Protein AF-A0A2E1PQB7-F1 (afdb_monomer_lite)

Foldseek 3Di:
DCVVVVVVVVVVVVVVVVVPPPDPPFFWWWWAAPVGDTLATDQPDLCDLRYLNNCPHQQVPCPHLSHLLPCNHLVVLVDLQRLNPEVHQHTWIATPVRDTQAHRHLYPGRAHPLNVLLVVLCVVQVNHSVSSSVSSSCVNPPPPD

Radius of gyration: 21.01 Å; chains: 1; bounding box: 34×80×30 Å

pLDDT: mean 86.69, std 15.72, range [43.28, 98.5]

Secondary structure (DSSP, 8-state):
--HHHHHHHHHHHHHHHHTT---------EEE-TT--EEEESSS-TT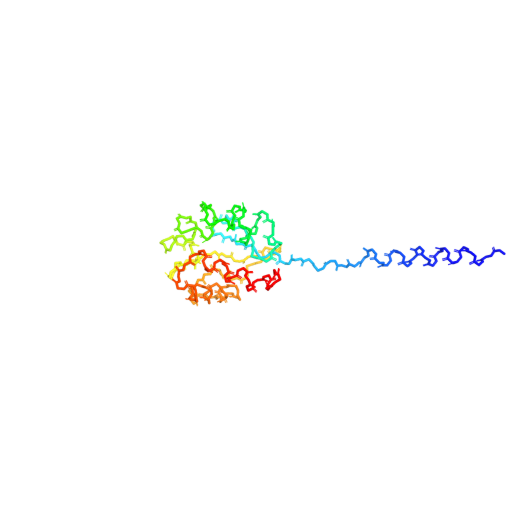STTBTT-SSSTTT-TT-TT-TT-TTTTT-TTSTT-TTSTT---EEEE-TT--EEEEE-SSSSSB-HHHHHHHHHHHHTTS-HHHHHHHHHHHHH-S--

Structure (mmCIF, N/CA/C/O backbone):
data_AF-A0A2E1PQB7-F1
#
_entry.id   AF-A0A2E1PQB7-F1
#
loop_
_atom_site.group_PDB
_atom_site.id
_atom_site.type_symbol
_atom_site.label_atom_id
_atom_site.label_alt_id
_atom_site.label_comp_id
_atom_site.label_asym_id
_atom_site.label_entity_id
_atom_site.label_seq_id
_atom_site.pdbx_PDB_ins_code
_atom_site.Cartn_x
_atom_site.Cartn_y
_atom_site.Cartn_z
_atom_site.occupancy
_atom_site.B_iso_or_equiv
_atom_site.auth_seq_id
_atom_site.auth_comp_id
_atom_site.auth_asym_id
_atom_site.auth_atom_id
_atom_site.pdbx_PDB_model_num
ATOM 1 N N . MET A 1 1 ? -0.029 -67.054 -13.218 1.00 52.81 1 MET A N 1
ATOM 2 C CA . MET A 1 1 ? -0.032 -65.726 -13.873 1.00 52.81 1 MET A CA 1
ATOM 3 C C . MET A 1 1 ? -0.908 -64.768 -13.060 1.00 52.81 1 MET A C 1
ATOM 5 O O . MET A 1 1 ? -2.054 -64.560 -13.409 1.00 52.81 1 MET A O 1
ATOM 9 N N . THR A 1 2 ? -0.424 -64.252 -11.927 1.00 54.69 2 THR A N 1
ATOM 10 C CA . THR A 1 2 ? -1.191 -63.326 -11.048 1.00 54.69 2 THR A CA 1
ATOM 11 C C . THR A 1 2 ? -0.312 -62.230 -10.427 1.00 54.69 2 THR A C 1
ATOM 13 O O . THR A 1 2 ? -0.807 -61.342 -9.744 1.00 54.69 2 THR A O 1
ATOM 16 N N . SER A 1 3 ? 1.006 -62.270 -10.663 1.00 57.88 3 SER A N 1
ATOM 17 C CA . SER A 1 3 ? 1.968 -61.365 -10.020 1.00 57.88 3 SER A CA 1
ATOM 18 C C . SER A 1 3 ? 2.070 -60.001 -10.708 1.00 57.88 3 SER A C 1
ATOM 20 O O . SER A 1 3 ? 2.332 -59.006 -10.042 1.00 57.88 3 SER A O 1
ATOM 22 N N . SER A 1 4 ? 1.858 -59.932 -12.027 1.00 59.00 4 SER A N 1
ATOM 23 C CA . SER A 1 4 ? 1.968 -58.680 -12.787 1.00 59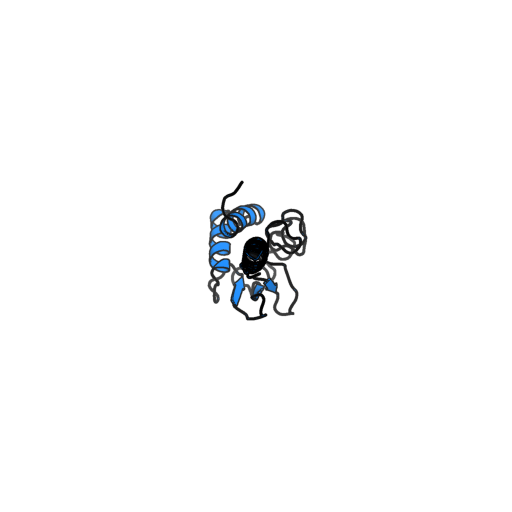.00 4 SER A CA 1
ATOM 24 C C . SER A 1 4 ? 0.766 -57.761 -12.566 1.00 59.00 4 SER A C 1
ATOM 26 O O . SER A 1 4 ? 0.941 -56.558 -12.414 1.00 59.00 4 SER A O 1
ATOM 28 N N . THR A 1 5 ? -0.448 -58.307 -12.463 1.00 60.22 5 THR A N 1
ATOM 29 C CA . THR A 1 5 ? -1.677 -57.530 -12.229 1.00 60.22 5 THR A CA 1
ATOM 30 C C . THR A 1 5 ? -1.671 -56.815 -10.879 1.00 60.22 5 THR A C 1
ATOM 32 O O . THR A 1 5 ? -2.064 -55.655 -10.815 1.00 60.22 5 THR A O 1
ATOM 35 N N . ASN A 1 6 ? -1.151 -57.452 -9.825 1.00 59.50 6 ASN A N 1
ATOM 36 C CA . ASN A 1 6 ? -1.018 -56.838 -8.496 1.00 59.50 6 ASN A CA 1
ATOM 37 C C . ASN A 1 6 ? 0.069 -55.752 -8.455 1.00 59.50 6 ASN A C 1
ATOM 39 O O . ASN A 1 6 ? -0.081 -54.754 -7.754 1.00 59.50 6 ASN A O 1
ATOM 43 N N . PHE A 1 7 ? 1.136 -55.918 -9.244 1.00 61.50 7 PHE A N 1
ATOM 44 C CA . PHE A 1 7 ? 2.194 -54.918 -9.389 1.00 61.50 7 PHE A CA 1
ATOM 45 C C . PHE A 1 7 ? 1.680 -53.650 -10.092 1.00 61.50 7 PHE A C 1
ATOM 47 O O . PHE A 1 7 ? 1.891 -52.542 -9.600 1.00 61.50 7 PHE A O 1
ATOM 54 N N . PHE A 1 8 ? 0.925 -53.804 -11.187 1.00 62.34 8 PHE A N 1
ATOM 55 C CA . PHE A 1 8 ? 0.314 -52.672 -11.892 1.00 62.34 8 PHE A CA 1
ATOM 56 C C . PHE A 1 8 ? -0.802 -51.992 -11.081 1.00 62.34 8 PHE A C 1
ATOM 58 O O . PHE A 1 8 ? -0.883 -50.765 -11.096 1.00 62.34 8 PHE A O 1
ATOM 65 N N . LEU A 1 9 ? -1.609 -52.747 -10.319 1.00 61.31 9 LEU A N 1
ATOM 66 C CA . LEU A 1 9 ? -2.600 -52.165 -9.399 1.00 61.31 9 LEU A CA 1
ATOM 67 C C . LEU A 1 9 ? -1.935 -51.330 -8.296 1.00 61.31 9 LEU A C 1
ATOM 69 O O . LEU A 1 9 ? -2.414 -50.246 -7.968 1.00 61.31 9 LEU A O 1
ATOM 73 N N . GLY A 1 10 ? -0.819 -51.820 -7.747 1.00 64.56 10 GLY A N 1
ATOM 74 C CA . GLY A 1 10 ? -0.050 -51.117 -6.721 1.00 64.56 10 GLY A CA 1
ATOM 75 C C . GLY A 1 10 ? 0.538 -49.799 -7.227 1.00 64.56 10 GLY A C 1
ATOM 76 O O . GLY A 1 10 ? 0.432 -48.784 -6.545 1.00 64.56 10 GLY A O 1
ATOM 77 N N . ILE A 1 11 ? 1.087 -49.784 -8.447 1.00 65.69 11 ILE A N 1
ATOM 78 C CA . ILE A 1 11 ? 1.609 -48.561 -9.081 1.00 65.69 11 ILE A CA 1
ATOM 79 C C . ILE A 1 11 ? 0.483 -47.557 -9.364 1.00 65.69 11 ILE A C 1
ATOM 81 O O . ILE A 1 11 ? 0.646 -46.367 -9.102 1.00 65.69 11 ILE A O 1
ATOM 85 N N . PHE A 1 12 ? -0.674 -48.020 -9.846 1.00 65.88 12 PHE A N 1
ATOM 86 C CA . PHE A 1 12 ? -1.827 -47.156 -10.115 1.00 65.88 12 PHE A CA 1
ATOM 87 C C . PHE A 1 12 ? -2.382 -46.502 -8.836 1.00 65.88 12 PHE A C 1
ATOM 89 O O . PHE A 1 12 ? -2.665 -45.304 -8.823 1.00 65.88 12 PHE A O 1
ATOM 96 N N . LEU A 1 13 ? -2.461 -47.258 -7.735 1.00 60.72 13 LEU A N 1
ATOM 97 C CA . LEU A 1 13 ? -2.836 -46.734 -6.417 1.00 60.72 13 LEU A CA 1
ATOM 98 C C . LEU A 1 13 ? -1.816 -45.722 -5.876 1.00 60.72 13 LEU A C 1
ATOM 100 O O . LEU A 1 13 ? -2.210 -44.723 -5.282 1.00 60.72 13 LEU A O 1
ATOM 104 N N . LEU A 1 14 ? -0.519 -45.935 -6.113 1.00 60.19 14 LEU A N 1
ATOM 105 C CA . LEU A 1 14 ? 0.536 -45.033 -5.647 1.00 60.19 14 LEU A CA 1
ATOM 106 C C . LEU A 1 14 ? 0.541 -43.702 -6.419 1.00 60.19 14 LEU A C 1
ATOM 108 O O . LEU A 1 14 ? 0.756 -42.653 -5.821 1.00 60.19 14 LEU A O 1
ATOM 112 N N . ILE A 1 15 ? 0.216 -43.721 -7.717 1.00 62.25 15 ILE A N 1
ATOM 113 C CA . ILE A 1 15 ? 0.059 -42.507 -8.536 1.00 62.25 15 ILE A CA 1
ATOM 114 C C . ILE A 1 15 ? -1.144 -41.676 -8.061 1.00 62.25 15 ILE A C 1
ATOM 116 O O . ILE A 1 15 ? -1.024 -40.459 -7.940 1.00 62.25 15 ILE A O 1
ATOM 120 N N . LEU A 1 16 ? -2.273 -42.305 -7.715 1.00 59.66 16 LEU A N 1
ATOM 121 C CA . LEU A 1 16 ? -3.458 -41.600 -7.202 1.00 59.66 16 LEU A CA 1
ATOM 122 C C . LEU A 1 16 ? -3.194 -40.849 -5.886 1.00 59.66 16 LEU A C 1
ATOM 124 O O . LEU A 1 16 ? -3.748 -39.773 -5.689 1.00 59.66 16 LEU A O 1
ATOM 128 N N . VAL A 1 17 ? -2.321 -41.358 -5.011 1.00 59.69 17 VAL A N 1
ATOM 129 C CA . VAL A 1 17 ? -1.996 -40.709 -3.724 1.00 59.69 17 VAL A CA 1
ATOM 130 C C . VAL A 1 17 ? -1.135 -39.449 -3.903 1.00 59.69 17 VAL A C 1
ATOM 132 O O . VAL A 1 17 ? -1.274 -38.504 -3.129 1.00 59.69 17 VAL A O 1
ATOM 135 N N . VAL A 1 18 ? -0.293 -39.377 -4.942 1.00 59.75 18 VAL A N 1
ATOM 136 C CA . VAL A 1 18 ? 0.587 -38.214 -5.191 1.00 59.75 18 VAL A CA 1
ATOM 137 C C . VAL A 1 18 ? -0.174 -37.019 -5.791 1.00 59.75 18 VAL A C 1
ATOM 139 O O . VAL A 1 18 ? 0.253 -35.879 -5.626 1.00 59.75 18 VAL A O 1
ATOM 142 N N . PHE A 1 19 ? -1.329 -37.238 -6.431 1.00 57.91 19 PHE A N 1
ATOM 143 C CA . PHE A 1 19 ? -2.140 -36.157 -7.013 1.00 57.91 19 PHE A CA 1
ATOM 144 C C . PHE A 1 19 ? -3.033 -35.411 -6.006 1.00 57.91 19 PHE A C 1
ATOM 146 O O . PHE A 1 19 ? -3.526 -34.332 -6.329 1.00 57.91 19 PHE A O 1
ATOM 153 N N . PHE A 1 20 ? -3.209 -35.924 -4.784 1.00 52.97 20 PHE A N 1
ATOM 154 C CA . PHE A 1 20 ? -3.985 -35.267 -3.722 1.00 52.97 20 PHE A CA 1
ATOM 155 C C . PHE A 1 20 ? -3.091 -34.594 -2.674 1.00 52.97 20 PHE A C 1
ATOM 157 O O . PHE A 1 20 ? -3.368 -34.666 -1.478 1.00 52.97 20 PHE A O 1
ATOM 164 N N . ILE A 1 21 ? -2.014 -33.922 -3.091 1.00 64.31 21 ILE A N 1
ATOM 165 C CA . ILE A 1 21 ? -1.341 -32.987 -2.186 1.00 64.31 21 ILE A CA 1
ATOM 166 C C . ILE A 1 21 ? -2.234 -31.742 -2.110 1.00 64.31 21 ILE A C 1
ATOM 168 O O . ILE A 1 21 ? -2.367 -31.048 -3.121 1.00 64.31 21 ILE A O 1
ATOM 172 N N . PRO A 1 22 ? -2.857 -31.425 -0.960 1.00 58.16 22 PRO A N 1
ATOM 173 C CA . PRO A 1 22 ? -3.529 -30.147 -0.812 1.00 58.16 22 PRO A CA 1
ATOM 174 C C . PRO A 1 22 ? -2.476 -29.050 -0.979 1.00 58.16 22 PRO A C 1
ATOM 176 O O . PRO A 1 22 ? -1.556 -28.919 -0.168 1.00 58.16 22 PRO A O 1
ATOM 179 N N . SER A 1 23 ? -2.584 -28.262 -2.049 1.00 56.41 23 SER A N 1
ATOM 180 C CA . SER A 1 23 ? -1.844 -27.011 -2.151 1.00 56.41 23 SER A CA 1
ATOM 181 C C . SER A 1 23 ? -2.240 -26.161 -0.950 1.00 56.41 23 SER A C 1
ATOM 183 O O . SER A 1 23 ? -3.436 -25.971 -0.717 1.00 56.41 23 SER A O 1
ATOM 185 N N . LYS A 1 24 ? -1.271 -25.650 -0.181 1.00 52.47 24 LYS A N 1
ATOM 186 C CA . LYS A 1 24 ? -1.552 -24.581 0.783 1.00 52.47 24 LYS A CA 1
ATOM 187 C C . LYS A 1 24 ? -2.188 -23.442 -0.010 1.00 52.47 24 LYS A C 1
ATOM 189 O O . LYS A 1 24 ? -1.488 -22.770 -0.763 1.00 52.47 24 LYS A O 1
ATOM 194 N N . GLY A 1 25 ? -3.508 -23.297 0.092 1.00 49.22 25 GLY A N 1
ATOM 195 C CA . GLY A 1 25 ? -4.218 -22.171 -0.493 1.00 49.22 25 GLY A CA 1
ATOM 196 C C . GLY A 1 25 ? -3.595 -20.910 0.079 1.00 49.22 25 GLY A C 1
ATOM 197 O O . GLY A 1 25 ? -3.545 -20.753 1.300 1.00 49.22 25 GLY A O 1
ATOM 198 N N . MET A 1 26 ? -3.034 -20.079 -0.793 1.00 55.50 26 MET A N 1
ATOM 199 C CA . MET A 1 26 ? -2.545 -18.760 -0.422 1.00 55.50 26 MET A CA 1
ATOM 200 C C . MET A 1 26 ? -3.754 -18.011 0.144 1.00 55.50 26 MET A C 1
ATOM 202 O O . MET A 1 26 ? -4.788 -17.904 -0.514 1.00 55.50 26 MET A O 1
ATOM 206 N N . THR A 1 27 ? -3.699 -17.641 1.421 1.00 63.75 27 THR A N 1
ATOM 207 C CA . THR A 1 27 ? -4.785 -16.895 2.055 1.00 63.75 27 THR A CA 1
ATOM 208 C C . THR A 1 27 ? -4.687 -15.462 1.567 1.00 63.75 27 THR A C 1
ATOM 210 O O . THR A 1 27 ? -3.975 -14.676 2.175 1.00 63.75 27 THR A O 1
ATOM 213 N N . ASP A 1 28 ? -5.356 -15.139 0.465 1.00 85.56 28 ASP A N 1
ATOM 214 C CA . ASP A 1 28 ? -5.311 -13.793 -0.098 1.00 85.56 28 ASP A CA 1
ATOM 215 C C . ASP A 1 28 ? -6.005 -12.806 0.852 1.00 85.56 28 ASP A C 1
ATOM 217 O O . ASP A 1 28 ? -7.226 -12.839 1.033 1.00 85.56 28 ASP A O 1
ATOM 221 N N . ILE A 1 29 ? -5.228 -11.917 1.467 1.00 95.25 29 ILE A N 1
ATOM 222 C CA . ILE A 1 29 ? -5.747 -10.776 2.217 1.00 95.25 29 ILE A CA 1
ATOM 223 C C . ILE A 1 29 ? -6.040 -9.641 1.241 1.00 95.25 29 ILE A C 1
ATOM 225 O O . ILE A 1 29 ? -5.131 -9.069 0.634 1.00 95.25 29 ILE A O 1
ATOM 229 N N . ILE A 1 30 ? -7.318 -9.302 1.111 1.00 96.94 30 ILE A N 1
ATOM 230 C CA . ILE A 1 30 ? -7.848 -8.297 0.190 1.00 96.94 30 ILE A CA 1
ATOM 231 C C . ILE A 1 30 ? -7.997 -6.956 0.916 1.00 96.94 30 ILE A C 1
ATOM 233 O O . ILE A 1 30 ? -8.513 -6.887 2.031 1.00 96.94 30 ILE A O 1
ATOM 237 N N . LEU A 1 31 ? -7.575 -5.877 0.254 1.00 97.19 31 LEU A N 1
ATOM 238 C CA . LEU A 1 31 ? -7.795 -4.499 0.682 1.00 97.19 31 LEU A CA 1
ATOM 239 C C . LEU A 1 31 ? -9.140 -3.993 0.164 1.00 97.19 31 LEU A C 1
ATOM 241 O O . LEU A 1 31 ? -9.380 -4.023 -1.046 1.00 97.19 31 LEU A O 1
ATOM 245 N N . MET A 1 32 ? -9.990 -3.461 1.041 1.00 96.69 32 MET A N 1
ATOM 246 C CA . MET A 1 32 ? -11.277 -2.871 0.651 1.00 96.69 32 MET A CA 1
ATOM 247 C C . MET A 1 32 ? -11.531 -1.535 1.355 1.00 96.69 32 MET A C 1
ATOM 249 O O . MET A 1 32 ? -11.158 -1.348 2.509 1.00 96.69 32 MET A O 1
ATOM 253 N N . SER A 1 33 ? -12.169 -0.580 0.687 1.00 94.56 33 SER A N 1
ATOM 254 C CA . SER A 1 33 ? -12.704 0.629 1.335 1.00 94.56 33 SER A CA 1
ATOM 255 C C . SER A 1 33 ? -14.042 0.361 2.028 1.00 94.56 33 SER A C 1
ATOM 257 O O . SER A 1 33 ? -14.644 -0.699 1.879 1.00 94.56 33 SER A O 1
ATOM 259 N N . GLN A 1 34 ? -14.540 1.353 2.773 1.00 89.38 34 GLN A N 1
ATOM 260 C CA . GLN A 1 34 ? -15.828 1.267 3.477 1.00 89.38 34 GLN A CA 1
ATOM 261 C C . GLN A 1 34 ? -17.045 1.104 2.553 1.00 89.38 34 GLN A C 1
ATOM 263 O O . GLN A 1 34 ? -18.080 0.619 2.996 1.00 89.38 34 GLN A O 1
ATOM 268 N N . ASP A 1 35 ? -16.935 1.509 1.287 1.00 91.62 35 ASP A N 1
ATOM 269 C CA . ASP A 1 35 ? -17.963 1.327 0.255 1.00 91.62 35 ASP A CA 1
ATOM 270 C C . ASP A 1 35 ? -17.810 -0.001 -0.515 1.00 91.62 35 ASP A C 1
ATOM 272 O O . ASP A 1 35 ? -18.420 -0.185 -1.565 1.00 91.62 35 ASP A O 1
ATOM 276 N N . ASN A 1 36 ? -17.007 -0.933 0.010 1.00 90.00 36 ASN A N 1
ATOM 277 C CA . ASN A 1 36 ? -16.718 -2.250 -0.561 1.00 90.00 36 ASN A CA 1
ATOM 278 C C . ASN A 1 36 ? -15.959 -2.236 -1.901 1.00 90.00 36 ASN A C 1
ATOM 280 O O . ASN A 1 36 ? -15.953 -3.237 -2.620 1.00 90.00 36 ASN A O 1
ATOM 284 N N . THR A 1 37 ? -15.261 -1.147 -2.238 1.00 95.06 37 THR A N 1
ATOM 285 C CA . THR A 1 37 ? -14.355 -1.131 -3.398 1.00 95.06 37 THR A CA 1
ATOM 286 C C . THR A 1 37 ? -13.041 -1.848 -3.074 1.00 95.06 37 THR A C 1
ATOM 288 O O . THR A 1 37 ? -12.377 -1.513 -2.095 1.00 95.06 37 THR A O 1
ATOM 291 N N . SER A 1 38 ? -12.630 -2.808 -3.913 1.00 95.75 38 SER A N 1
ATOM 292 C CA . SER A 1 38 ? -11.359 -3.532 -3.751 1.00 95.75 38 SER A CA 1
ATOM 293 C C . SER A 1 38 ? -10.154 -2.770 -4.322 1.00 95.75 38 SER A C 1
ATOM 295 O O . SER A 1 38 ? -10.190 -2.246 -5.443 1.00 95.75 38 SER A O 1
ATOM 297 N N . TYR A 1 39 ? -9.057 -2.785 -3.562 1.00 97.25 39 TYR A N 1
ATOM 298 C CA . TYR A 1 39 ? -7.769 -2.162 -3.874 1.00 97.25 39 TYR A CA 1
ATOM 299 C C . TYR A 1 39 ? -6.611 -3.167 -3.962 1.00 97.25 39 TYR A C 1
ATOM 301 O O . TYR A 1 39 ? -5.455 -2.810 -3.735 1.00 97.25 39 TYR A O 1
ATOM 309 N N . GLY A 1 40 ? -6.922 -4.412 -4.328 1.00 96.62 40 GLY A N 1
ATOM 310 C CA . GLY A 1 40 ? -5.937 -5.475 -4.524 1.00 96.62 40 GLY A CA 1
ATOM 311 C C . GLY A 1 40 ? -5.715 -6.338 -3.283 1.00 96.62 40 GLY A C 1
ATOM 312 O O . GLY A 1 40 ? -6.471 -6.254 -2.317 1.00 96.62 40 GLY A O 1
ATOM 313 N N . CYS A 1 41 ? -4.685 -7.180 -3.320 1.00 96.19 41 CYS A N 1
ATOM 314 C CA . CYS A 1 41 ? -4.323 -8.100 -2.239 1.00 96.19 41 CYS A CA 1
ATOM 315 C C . CYS A 1 41 ? -2.873 -7.929 -1.788 1.00 96.19 41 CYS A C 1
ATOM 317 O O . CYS A 1 41 ? -2.011 -7.480 -2.552 1.00 96.19 41 CYS A O 1
ATOM 319 N N . ILE A 1 42 ? -2.628 -8.267 -0.523 1.00 95.50 42 ILE A N 1
ATOM 320 C CA . ILE A 1 42 ? -1.339 -8.076 0.144 1.00 95.50 42 ILE A CA 1
ATOM 321 C C . ILE A 1 42 ? -0.370 -9.222 -0.150 1.00 95.50 42 ILE A C 1
ATOM 323 O O . ILE A 1 42 ? 0.769 -8.968 -0.530 1.00 95.50 42 ILE A O 1
ATOM 327 N N . ASP A 1 43 ? -0.814 -10.458 0.050 1.00 92.06 43 ASP A N 1
ATOM 328 C CA . ASP A 1 43 ? 0.013 -11.669 0.144 1.00 92.06 43 ASP A CA 1
ATOM 329 C C . ASP A 1 43 ? -0.371 -12.763 -0.862 1.00 92.06 43 ASP A C 1
A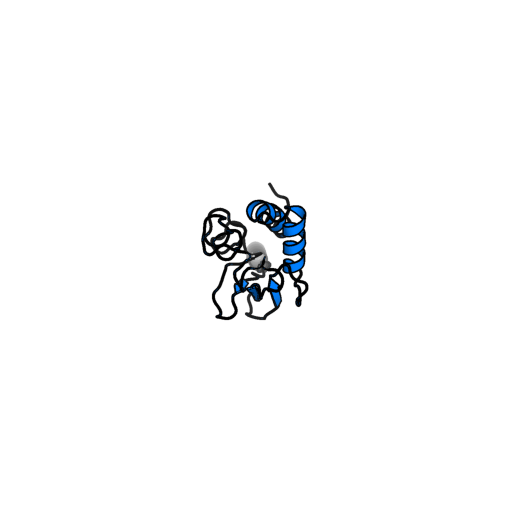TOM 331 O O . ASP A 1 43 ? 0.112 -13.889 -0.776 1.00 92.06 43 ASP A O 1
ATOM 335 N N . CYS A 1 44 ? -1.184 -12.399 -1.849 1.00 92.50 44 CYS A N 1
ATOM 336 C CA . CYS A 1 44 ? -1.335 -13.137 -3.098 1.00 92.50 44 CYS A CA 1
ATOM 337 C C . CYS A 1 44 ? -0.031 -13.123 -3.917 1.00 92.50 44 CYS A C 1
ATOM 339 O O . CYS A 1 44 ? 0.875 -12.340 -3.630 1.00 92.50 44 CYS A O 1
ATOM 341 N N . ASP A 1 45 ? 0.059 -13.925 -4.986 1.00 91.56 45 ASP A N 1
ATOM 342 C CA . ASP A 1 45 ? 1.250 -13.977 -5.852 1.00 91.56 45 ASP A CA 1
ATOM 343 C C . ASP A 1 45 ? 1.735 -12.565 -6.244 1.00 91.56 45 ASP A C 1
ATOM 345 O O . ASP A 1 45 ? 0.979 -11.748 -6.776 1.00 91.56 45 ASP A O 1
ATOM 349 N N . GLN A 1 46 ? 3.013 -12.270 -5.981 1.00 92.81 46 GLN A N 1
ATOM 350 C CA . GLN A 1 46 ? 3.609 -10.945 -6.187 1.00 92.81 46 GLN A CA 1
ATOM 351 C C . GLN A 1 46 ? 3.473 -10.433 -7.631 1.00 92.81 46 GLN A C 1
ATOM 353 O O . GLN A 1 46 ? 3.444 -9.222 -7.859 1.00 92.81 46 GLN A O 1
ATOM 358 N N . ARG A 1 47 ? 3.426 -11.335 -8.616 1.00 92.19 47 ARG A N 1
ATOM 359 C CA . ARG A 1 47 ? 3.301 -11.024 -10.046 1.00 92.19 47 ARG A CA 1
ATOM 360 C C . ARG A 1 47 ? 1.848 -10.944 -10.505 1.00 92.19 47 ARG A C 1
ATOM 362 O O . ARG A 1 47 ? 1.612 -10.531 -11.638 1.00 92.19 47 ARG A O 1
ATOM 369 N N . ALA A 1 48 ? 0.883 -11.298 -9.660 1.00 94.19 48 ALA A N 1
ATOM 370 C CA . ALA A 1 48 ? -0.525 -11.216 -10.007 1.00 94.19 48 ALA A CA 1
ATOM 371 C C . ALA A 1 48 ? -0.968 -9.763 -10.241 1.00 94.19 48 ALA A C 1
ATOM 373 O O . ALA A 1 48 ? -0.446 -8.825 -9.631 1.00 94.19 48 ALA A O 1
ATOM 374 N N . GLU A 1 49 ? -1.945 -9.548 -11.125 1.00 94.69 49 GLU A N 1
ATOM 375 C CA . GLU A 1 49 ? -2.445 -8.203 -11.455 1.00 94.69 49 GLU A CA 1
ATOM 376 C C . GLU A 1 49 ? -3.062 -7.492 -10.243 1.00 94.69 49 GLU A C 1
ATOM 378 O O . GLU A 1 49 ? -2.946 -6.270 -10.095 1.00 94.69 49 GLU A O 1
ATOM 383 N N . GLN A 1 50 ? -3.685 -8.275 -9.361 1.00 95.75 50 GLN A N 1
ATOM 384 C CA . GLN A 1 50 ? -4.313 -7.816 -8.131 1.00 95.75 50 GLN A CA 1
ATOM 385 C C . GLN A 1 50 ? -3.317 -7.499 -7.001 1.00 95.75 50 GLN A C 1
ATOM 387 O O . GLN A 1 50 ? -3.704 -6.866 -6.021 1.00 95.75 50 GLN A O 1
ATOM 392 N N . SER A 1 51 ? -2.048 -7.912 -7.106 1.00 97.00 51 SER A N 1
ATOM 393 C CA . SER A 1 51 ? -1.077 -7.727 -6.025 1.00 97.00 51 SER A CA 1
ATOM 394 C C . SER A 1 51 ? -0.677 -6.263 -5.876 1.00 97.00 51 SER A C 1
ATOM 396 O O . SER A 1 51 ? -0.254 -5.609 -6.836 1.00 97.00 51 SER A O 1
ATOM 398 N N . ILE A 1 52 ? -0.702 -5.757 -4.641 1.00 97.94 52 ILE A N 1
ATOM 399 C CA . ILE A 1 52 ? -0.135 -4.438 -4.330 1.00 97.94 52 ILE A CA 1
ATOM 400 C C . ILE A 1 52 ? 1.393 -4.422 -4.487 1.00 97.94 52 ILE A C 1
ATOM 402 O O . ILE A 1 52 ? 2.003 -3.357 -4.492 1.00 97.94 52 ILE A O 1
ATOM 406 N N . CYS A 1 53 ? 2.041 -5.576 -4.638 1.00 97.44 53 CYS A N 1
ATOM 407 C CA . CYS A 1 53 ? 3.484 -5.667 -4.836 1.00 97.44 53 CYS A CA 1
ATOM 408 C C . CYS A 1 53 ? 3.902 -5.845 -6.301 1.00 97.44 53 CYS A C 1
ATOM 410 O O . CYS A 1 53 ? 5.086 -5.678 -6.610 1.00 97.44 53 CYS A O 1
ATOM 412 N N . ASN A 1 54 ? 2.952 -6.030 -7.222 1.00 97.12 54 ASN A N 1
ATOM 413 C CA . ASN A 1 54 ? 3.223 -6.050 -8.655 1.00 97.12 54 ASN A CA 1
ATOM 414 C C . ASN A 1 54 ? 3.513 -4.632 -9.179 1.00 97.12 54 ASN A C 1
ATOM 416 O O . ASN A 1 54 ? 2.633 -3.774 -9.240 1.00 97.12 54 ASN A O 1
ATOM 420 N N . ALA A 1 55 ? 4.754 -4.356 -9.588 1.00 96.19 55 ALA A N 1
ATOM 421 C CA . ALA A 1 55 ? 5.149 -3.034 -10.082 1.00 96.19 55 ALA A CA 1
ATOM 422 C C . ALA A 1 55 ? 4.472 -2.595 -11.384 1.00 96.19 55 ALA A C 1
ATOM 424 O O . ALA A 1 55 ? 4.378 -1.391 -11.622 1.00 96.19 55 ALA A O 1
ATOM 425 N N . TYR A 1 56 ? 3.971 -3.543 -12.169 1.00 95.38 56 TYR A N 1
ATOM 426 C CA . TYR A 1 56 ? 3.291 -3.285 -13.435 1.00 95.38 56 TYR A CA 1
ATOM 427 C C . TYR A 1 56 ? 1.766 -3.386 -13.304 1.00 95.38 56 TYR A C 1
ATOM 429 O O . TYR A 1 56 ? 1.043 -2.938 -14.189 1.00 95.38 56 TYR A O 1
ATOM 437 N N . GLY A 1 57 ? 1.275 -3.929 -12.186 1.00 95.75 57 GLY A N 1
ATOM 438 C CA . GLY A 1 57 ? -0.146 -4.090 -11.904 1.00 95.75 57 GLY A CA 1
ATOM 439 C C . GLY A 1 57 ? -0.829 -2.790 -11.480 1.00 95.75 57 GLY A C 1
ATOM 440 O O . GLY A 1 57 ? -0.207 -1.856 -10.963 1.00 95.75 57 GLY A O 1
ATOM 441 N N . LYS A 1 58 ? -2.153 -2.753 -11.642 1.00 97.56 58 LYS A N 1
ATOM 442 C CA . LYS A 1 58 ? -2.995 -1.596 -11.309 1.00 97.56 58 LYS A CA 1
ATOM 443 C C . LYS A 1 58 ? -2.922 -1.202 -9.831 1.00 97.56 58 LYS A C 1
ATOM 445 O O . LYS A 1 58 ? -2.977 -0.013 -9.525 1.00 97.56 58 LYS A O 1
ATOM 450 N N . TYR A 1 59 ? -2.789 -2.165 -8.925 1.00 98.25 59 TYR A N 1
ATOM 451 C CA . TYR A 1 59 ? -2.784 -1.905 -7.481 1.00 98.25 59 TYR A CA 1
ATOM 452 C C . TYR A 1 59 ? -1.381 -1.751 -6.888 1.00 98.25 59 TYR A C 1
ATOM 454 O O . TYR A 1 59 ? -1.233 -1.159 -5.821 1.00 98.25 59 TYR A O 1
ATOM 462 N N . GLY A 1 60 ? -0.346 -2.227 -7.586 1.00 97.62 60 GLY A N 1
ATOM 463 C CA . GLY A 1 60 ? 1.036 -2.115 -7.131 1.00 97.62 60 GLY A CA 1
ATOM 464 C C . GLY A 1 60 ? 1.865 -1.035 -7.827 1.00 97.62 60 GLY A C 1
ATOM 465 O O . GLY A 1 60 ? 2.854 -0.563 -7.259 1.00 97.62 60 GLY A O 1
ATOM 466 N N . SER A 1 61 ? 1.497 -0.578 -9.025 1.00 97.38 61 SER A N 1
ATOM 467 C CA . SER A 1 61 ? 2.225 0.484 -9.733 1.00 97.38 61 SER A CA 1
ATOM 468 C C . SER A 1 61 ? 2.185 1.808 -8.967 1.00 97.38 61 SER A C 1
ATOM 470 O O . SER A 1 61 ? 1.120 2.273 -8.576 1.00 97.38 61 SER A O 1
ATOM 472 N N . ILE A 1 62 ? 3.331 2.471 -8.787 1.00 97.94 62 ILE A N 1
ATOM 473 C CA . ILE A 1 62 ? 3.399 3.797 -8.135 1.00 97.94 62 ILE A CA 1
ATOM 474 C C . ILE A 1 62 ? 2.788 4.922 -8.989 1.00 97.94 62 ILE A C 1
ATOM 476 O O . ILE A 1 62 ? 2.657 6.047 -8.514 1.00 97.94 62 ILE A O 1
ATOM 480 N N . TYR A 1 63 ? 2.432 4.622 -10.239 1.00 97.31 63 TYR A N 1
ATOM 481 C CA . TYR A 1 63 ? 1.858 5.567 -11.197 1.00 97.31 63 TYR A CA 1
ATOM 482 C C . TYR A 1 63 ? 0.343 5.400 -11.371 1.00 97.31 63 TYR A C 1
ATOM 484 O O . TYR A 1 63 ? -0.288 6.232 -12.010 1.00 97.31 63 TYR A O 1
ATOM 492 N N . SER A 1 64 ? -0.249 4.336 -10.820 1.00 98.19 64 SER A N 1
ATOM 493 C CA . SER A 1 64 ? -1.688 4.081 -10.919 1.00 98.19 64 SER A CA 1
ATOM 494 C C . SER A 1 64 ? -2.455 4.835 -9.840 1.00 98.19 64 SER A C 1
ATOM 496 O O . SER A 1 64 ? -2.090 4.780 -8.667 1.00 98.19 64 SER A O 1
ATOM 498 N N . ASP A 1 65 ? -3.549 5.509 -10.187 1.00 97.69 65 ASP A N 1
ATOM 499 C CA . ASP A 1 65 ? -4.383 6.211 -9.200 1.00 97.69 65 ASP A CA 1
ATOM 500 C C . ASP A 1 65 ? -5.103 5.268 -8.229 1.00 97.69 65 ASP A C 1
ATOM 502 O O . ASP A 1 65 ? -5.494 5.691 -7.142 1.00 97.69 65 ASP A O 1
ATOM 506 N N . GLN A 1 66 ? -5.219 3.984 -8.581 1.00 97.44 66 GLN A N 1
ATOM 507 C CA . GLN A 1 66 ? -5.821 2.940 -7.744 1.00 97.44 66 GLN A CA 1
ATOM 508 C C . GLN A 1 66 ? -4.810 2.257 -6.818 1.00 97.44 66 GLN A C 1
ATOM 510 O O . GLN A 1 66 ? -5.187 1.418 -6.006 1.00 97.44 66 GLN A O 1
ATOM 515 N N . SER A 1 67 ? -3.532 2.614 -6.923 1.00 98.19 67 SER A N 1
ATOM 516 C CA . SER A 1 67 ? -2.472 2.068 -6.087 1.00 98.19 67 SER A CA 1
ATOM 517 C C . SER A 1 67 ? -2.324 2.859 -4.797 1.00 98.19 67 SER A C 1
ATOM 519 O O . SER A 1 67 ? -2.265 4.096 -4.793 1.00 98.19 67 SER A O 1
ATOM 521 N N . ILE A 1 68 ? -2.168 2.135 -3.691 1.00 98.38 68 ILE A N 1
ATOM 522 C CA . ILE A 1 68 ? -1.788 2.728 -2.408 1.00 98.38 68 ILE A CA 1
ATOM 523 C C . ILE A 1 68 ? -0.379 3.338 -2.470 1.00 98.38 68 ILE A C 1
ATOM 525 O O . ILE A 1 68 ? -0.058 4.231 -1.699 1.00 98.38 68 ILE A O 1
ATOM 529 N N . TRP A 1 69 ? 0.469 2.922 -3.413 1.00 98.50 69 TRP A N 1
ATOM 530 C CA . TRP A 1 69 ? 1.837 3.429 -3.539 1.00 98.50 69 TRP A CA 1
ATOM 531 C C . TRP A 1 69 ? 1.945 4.687 -4.404 1.00 98.50 69 TRP A C 1
ATOM 533 O O . TRP A 1 69 ? 3.028 5.259 -4.526 1.00 98.50 69 TRP A O 1
ATOM 543 N N . ASN A 1 70 ? 0.843 5.141 -5.002 1.00 98.50 70 ASN A N 1
ATOM 544 C CA . ASN A 1 70 ? 0.796 6.416 -5.702 1.00 98.50 70 ASN A CA 1
ATOM 545 C C . ASN A 1 70 ? 0.382 7.533 -4.735 1.00 98.50 70 ASN A C 1
ATOM 547 O O . ASN A 1 70 ? -0.747 7.566 -4.242 1.00 98.50 70 ASN A O 1
ATOM 551 N N . LYS A 1 71 ? 1.278 8.502 -4.517 1.00 98.12 71 LYS A N 1
ATOM 552 C CA . LYS A 1 71 ? 1.043 9.672 -3.651 1.00 98.12 71 LYS A CA 1
ATOM 553 C C . LYS A 1 71 ? -0.093 10.592 -4.125 1.00 98.12 71 LYS A C 1
ATOM 555 O O . LYS A 1 71 ? -0.613 11.363 -3.326 1.00 98.12 71 LYS A O 1
ATOM 560 N N . ASN A 1 72 ? -0.464 10.527 -5.402 1.00 96.94 72 ASN A N 1
ATOM 561 C CA . ASN A 1 72 ? -1.590 11.268 -5.975 1.00 96.94 72 ASN A CA 1
ATOM 562 C C . ASN A 1 72 ? -2.870 10.404 -6.043 1.00 96.94 72 ASN A C 1
ATOM 564 O O . ASN A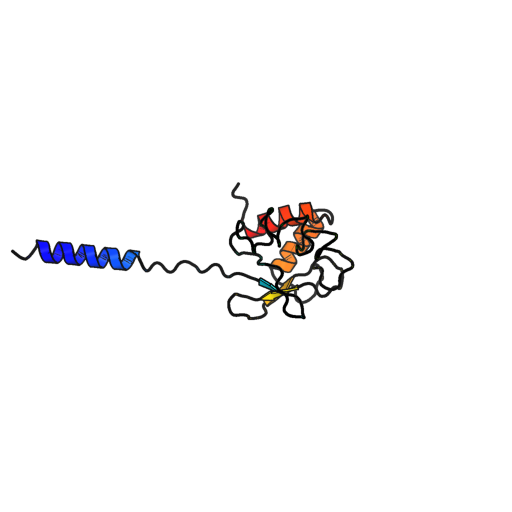 1 72 ? -3.979 10.939 -6.067 1.00 96.94 72 ASN A O 1
ATOM 568 N N . GLY A 1 73 ? -2.714 9.078 -5.995 1.00 96.12 73 GLY A N 1
ATOM 569 C CA . GLY A 1 73 ? -3.781 8.078 -6.012 1.00 96.12 73 GLY A CA 1
ATOM 570 C C . GLY A 1 73 ? -4.371 7.798 -4.629 1.00 96.12 73 GLY A C 1
ATOM 571 O O . GLY A 1 73 ? -4.571 8.718 -3.828 1.00 96.12 73 GLY A O 1
ATOM 572 N N . ILE A 1 74 ? -4.680 6.533 -4.340 1.00 97.19 74 ILE A N 1
ATOM 573 C CA . ILE A 1 74 ? -5.179 6.082 -3.025 1.00 97.19 74 ILE A CA 1
ATOM 574 C C . ILE A 1 74 ? -4.171 6.362 -1.909 1.00 97.19 74 ILE A C 1
ATOM 576 O O . ILE A 1 74 ? -4.565 6.703 -0.798 1.00 97.19 74 ILE A O 1
ATOM 580 N N . GLY A 1 75 ? -2.873 6.324 -2.215 1.00 97.75 75 GLY A N 1
ATOM 581 C CA . GLY A 1 75 ? -1.801 6.627 -1.267 1.00 97.75 75 GLY A CA 1
ATOM 582 C C . GLY A 1 75 ? -1.743 8.067 -0.761 1.00 97.75 75 GLY A C 1
ATOM 583 O O . GLY A 1 75 ? -0.977 8.352 0.160 1.00 97.75 75 GLY A O 1
ATOM 584 N N . ASN A 1 76 ? -2.513 8.997 -1.329 1.00 98.06 76 ASN A N 1
ATOM 585 C CA . ASN A 1 76 ? -2.463 10.409 -0.953 1.00 98.06 76 ASN A CA 1
ATOM 586 C C . ASN A 1 76 ? -2.775 10.616 0.538 1.00 98.06 76 ASN A C 1
ATOM 588 O O . ASN A 1 76 ? -3.880 10.335 0.990 1.00 98.06 76 ASN A O 1
ATOM 592 N N . ILE A 1 77 ? -1.821 11.165 1.293 1.00 97.38 77 ILE A N 1
ATOM 593 C CA . ILE A 1 77 ? -1.897 11.340 2.756 1.00 97.38 77 ILE A CA 1
ATOM 594 C C . ILE A 1 77 ? 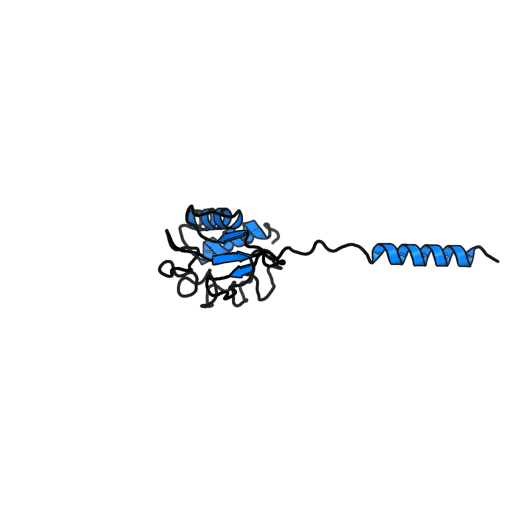-3.066 12.218 3.233 1.00 97.38 77 ILE A C 1
ATOM 596 O O . ILE A 1 77 ? -3.393 12.218 4.416 1.00 97.38 77 ILE A O 1
ATOM 600 N N . ASN A 1 78 ? -3.712 12.961 2.333 1.00 96.06 78 ASN A N 1
ATOM 601 C CA . ASN A 1 78 ? -4.869 13.792 2.654 1.00 96.06 78 ASN A CA 1
ATOM 602 C C . ASN A 1 78 ? -6.205 13.043 2.489 1.00 96.06 78 ASN A C 1
ATOM 604 O O . ASN A 1 78 ? -7.208 13.455 3.086 1.00 96.06 78 ASN A O 1
ATOM 608 N N . LYS A 1 79 ? -6.239 11.924 1.748 1.00 95.19 79 LYS A N 1
ATOM 609 C CA . LYS A 1 79 ? -7.448 11.106 1.541 1.00 95.19 79 LYS A CA 1
ATOM 610 C C . LYS A 1 79 ? -7.784 10.289 2.782 1.00 95.19 79 LYS A C 1
ATOM 612 O O . LYS A 1 79 ? -6.899 9.755 3.443 1.00 95.19 79 LYS A O 1
ATOM 617 N N . LYS A 1 80 ? -9.073 10.203 3.114 1.00 92.81 80 LYS A N 1
ATOM 618 C CA . LYS A 1 80 ? -9.569 9.544 4.334 1.00 92.81 80 LYS A CA 1
ATOM 619 C C . LYS A 1 80 ? -9.239 8.043 4.343 1.00 92.81 80 LYS A C 1
ATOM 621 O O . LYS A 1 80 ? -8.905 7.507 5.395 1.00 92.81 80 LYS A O 1
ATOM 626 N N . GLU A 1 81 ? -9.268 7.422 3.174 1.00 93.12 81 GLU A N 1
ATOM 627 C CA . GLU A 1 81 ? -9.035 6.001 2.907 1.00 93.12 81 GLU A CA 1
ATOM 628 C C . GLU A 1 81 ? -7.545 5.669 2.748 1.00 93.12 81 GLU A C 1
ATOM 630 O O . GLU A 1 81 ? -7.179 4.499 2.697 1.00 93.12 81 GLU A O 1
ATOM 635 N N . SER A 1 82 ? -6.668 6.678 2.669 1.00 96.50 82 SER A N 1
ATOM 636 C CA . SER A 1 82 ? -5.238 6.431 2.508 1.00 96.50 82 SER A CA 1
ATOM 637 C C . SER A 1 82 ? -4.683 5.705 3.731 1.00 96.50 82 SER A C 1
ATOM 639 O O . SER A 1 82 ? -4.802 6.227 4.848 1.00 96.50 82 SER A O 1
ATOM 641 N N . PRO A 1 83 ? -3.986 4.571 3.538 1.00 96.81 83 PRO A N 1
ATOM 642 C CA . PRO A 1 83 ? -3.272 3.902 4.619 1.00 96.81 83 PRO A CA 1
ATOM 643 C C . PRO A 1 83 ? -2.230 4.804 5.294 1.00 96.81 83 PRO A C 1
ATOM 645 O O . PRO A 1 83 ? -1.866 4.562 6.439 1.00 96.81 83 PRO A O 1
ATOM 648 N N . PHE A 1 84 ? -1.772 5.864 4.616 1.00 97.50 84 PHE A N 1
ATOM 649 C CA . PHE A 1 84 ? -0.731 6.780 5.092 1.00 97.50 84 PHE A CA 1
ATOM 650 C C . PHE A 1 84 ? -1.274 8.059 5.746 1.00 97.50 84 PHE A C 1
ATOM 652 O O . PHE A 1 84 ? -0.492 8.904 6.188 1.00 97.50 84 PHE A O 1
ATOM 659 N N . LYS A 1 85 ? -2.599 8.246 5.814 1.00 95.06 85 LYS A N 1
ATOM 660 C CA . LYS A 1 85 ? -3.184 9.404 6.498 1.00 95.06 85 LYS A CA 1
ATOM 661 C C . LYS A 1 85 ? -3.158 9.195 8.006 1.00 95.06 85 LYS A C 1
ATOM 663 O O . LYS A 1 85 ? -3.814 8.301 8.540 1.00 95.06 85 LYS A O 1
ATOM 668 N N . LYS A 1 86 ? -2.472 10.086 8.722 1.00 91.31 86 LYS A N 1
ATOM 669 C CA . LYS A 1 86 ? -2.498 10.108 10.190 1.00 91.31 86 LYS A CA 1
ATOM 670 C C . LYS A 1 86 ? -3.934 10.335 10.685 1.00 91.31 86 LYS A C 1
ATOM 672 O O . LYS A 1 86 ? -4.577 11.302 10.285 1.00 91.31 86 LYS A O 1
ATOM 677 N N . GLY A 1 87 ? -4.441 9.428 11.521 1.00 87.88 87 GLY A N 1
ATOM 678 C CA . GLY A 1 87 ? -5.833 9.458 11.994 1.00 87.88 87 GLY A CA 1
ATOM 679 C C . GLY A 1 87 ? -6.884 9.147 10.917 1.00 87.88 87 GLY A C 1
ATOM 680 O O . GLY A 1 87 ? -8.076 9.342 11.155 1.00 87.88 87 GLY A O 1
ATOM 681 N N . GLY A 1 88 ? -6.460 8.678 9.737 1.00 90.06 88 GLY A N 1
ATOM 682 C CA . GLY A 1 88 ? -7.343 8.244 8.661 1.00 90.06 88 GLY A CA 1
ATOM 683 C C . GLY A 1 88 ? -8.169 7.009 9.024 1.00 90.06 88 GLY A C 1
ATOM 684 O O . GLY A 1 88 ? -8.114 6.479 10.139 1.00 90.06 88 GLY A O 1
ATOM 685 N N . LEU A 1 89 ? -8.983 6.569 8.071 1.00 91.06 89 LEU A N 1
ATOM 686 C CA . LEU A 1 89 ? -9.672 5.285 8.157 1.00 91.06 89 LEU A CA 1
ATOM 687 C C . LEU A 1 89 ? -8.809 4.138 7.632 1.00 91.06 89 LEU A C 1
ATOM 689 O O . LEU A 1 89 ? -8.911 3.035 8.153 1.00 91.06 89 LEU A O 1
ATOM 693 N N . GLY A 1 90 ? -7.969 4.408 6.628 1.00 94.56 90 GLY A N 1
ATOM 694 C CA . GLY A 1 90 ? -7.266 3.361 5.892 1.00 94.56 90 GLY A CA 1
ATOM 695 C C . GLY A 1 90 ? -8.222 2.465 5.104 1.00 94.56 90 GLY A C 1
ATOM 696 O O . GLY A 1 90 ? -9.353 2.854 4.798 1.00 94.56 90 GLY A O 1
ATOM 697 N N . LEU A 1 91 ? -7.748 1.262 4.790 1.00 96.38 91 LEU A N 1
ATOM 698 C CA . LEU A 1 91 ? -8.512 0.219 4.103 1.00 96.38 91 LEU A CA 1
ATOM 699 C C . LEU A 1 91 ? -8.779 -0.942 5.065 1.00 96.38 91 LEU A C 1
ATOM 701 O O . LEU A 1 91 ? -7.970 -1.210 5.945 1.00 96.38 91 LEU A O 1
ATOM 705 N N . GLY A 1 92 ? -9.908 -1.623 4.922 1.00 96.06 92 GLY A N 1
ATOM 706 C CA . GLY A 1 92 ? -10.192 -2.867 5.626 1.00 96.06 92 GLY A CA 1
ATOM 707 C C . GLY A 1 92 ? -9.445 -4.045 5.006 1.00 96.06 92 GLY A C 1
ATOM 708 O O . GLY A 1 92 ? -9.214 -4.076 3.796 1.00 96.06 92 GLY A O 1
ATOM 709 N N . LEU A 1 93 ? -9.078 -5.001 5.851 1.00 95.38 93 LEU A N 1
ATOM 710 C CA . LEU A 1 93 ? -8.481 -6.273 5.474 1.00 95.38 93 LEU A CA 1
ATOM 711 C C . LEU A 1 93 ? -9.538 -7.359 5.523 1.00 95.38 93 LEU A C 1
ATOM 713 O O . LEU A 1 93 ? -10.213 -7.512 6.541 1.00 95.38 93 LEU A O 1
ATOM 717 N N . PHE A 1 94 ? -9.651 -8.122 4.446 1.00 94.69 94 PHE A N 1
ATOM 718 C CA . PHE A 1 94 ? -10.590 -9.229 4.354 1.00 94.69 94 PHE A CA 1
ATOM 719 C C . PHE A 1 94 ? -9.863 -10.486 3.907 1.00 94.69 94 PHE A C 1
ATOM 721 O O . PHE A 1 94 ? -9.110 -10.449 2.935 1.00 94.69 94 PHE A O 1
ATOM 728 N N . ASN A 1 95 ? -10.072 -11.595 4.610 1.00 92.56 95 ASN A N 1
ATOM 729 C CA . ASN A 1 95 ? -9.552 -12.884 4.165 1.00 92.56 95 ASN A CA 1
ATOM 730 C C . ASN A 1 95 ? -10.380 -13.455 3.002 1.00 92.56 95 ASN A C 1
ATOM 732 O O . ASN A 1 95 ? -11.436 -12.931 2.645 1.00 92.56 95 ASN A O 1
ATOM 736 N N . SER A 1 96 ? -9.920 -14.567 2.427 1.00 87.38 96 SER A N 1
ATOM 737 C CA . SER A 1 96 ? -10.580 -15.237 1.296 1.00 87.38 96 SER A CA 1
ATOM 738 C C . SER A 1 96 ? -12.029 -15.678 1.560 1.00 87.38 96 SER A C 1
ATOM 740 O O . SER A 1 96 ? -12.786 -15.916 0.624 1.00 87.38 96 SER A O 1
ATOM 742 N N . GLN A 1 97 ? -12.428 -15.785 2.828 1.00 90.06 97 GLN A N 1
ATOM 743 C CA . GLN A 1 97 ? -13.773 -16.138 3.271 1.00 90.06 97 GLN A CA 1
ATOM 744 C C . GLN A 1 97 ? -14.662 -14.899 3.476 1.00 90.06 97 GLN A C 1
ATOM 746 O O . GLN A 1 97 ? -15.832 -15.041 3.820 1.00 90.06 97 GLN A O 1
ATOM 751 N N . GLY A 1 98 ? -14.121 -13.692 3.281 1.00 90.06 98 GLY A N 1
ATOM 752 C CA . GLY A 1 98 ? -14.824 -12.425 3.468 1.00 90.06 98 GLY A CA 1
ATOM 753 C C . GLY A 1 98 ? -14.901 -11.952 4.920 1.00 90.06 98 GLY A C 1
ATOM 754 O O . GLY A 1 98 ? -15.650 -11.022 5.210 1.00 90.06 98 GLY A O 1
ATOM 755 N N . ASN A 1 99 ? -14.145 -12.557 5.843 1.00 92.88 99 ASN A N 1
ATOM 756 C CA . ASN A 1 99 ? -14.106 -12.086 7.227 1.00 92.88 99 ASN A CA 1
ATOM 757 C C . ASN A 1 99 ? -13.180 -10.877 7.356 1.00 92.88 99 ASN A C 1
ATOM 759 O O . ASN A 1 99 ? -12.102 -10.855 6.763 1.00 92.88 99 ASN A O 1
ATOM 763 N N . PHE A 1 100 ? -13.599 -9.900 8.160 1.00 93.38 100 PHE A N 1
ATOM 764 C CA . PHE A 1 100 ? -12.815 -8.710 8.469 1.00 93.38 100 PHE A CA 1
ATOM 765 C C . PHE A 1 100 ? -11.688 -9.028 9.462 1.00 93.38 100 PHE A C 1
ATOM 767 O O . PHE A 1 100 ? -11.941 -9.545 10.547 1.00 93.38 100 PHE A O 1
ATOM 774 N N . GLU A 1 101 ? -10.458 -8.667 9.103 1.00 91.75 101 GLU A N 1
ATOM 775 C CA . GLU A 1 101 ? -9.213 -8.982 9.827 1.00 91.75 101 GLU A CA 1
ATOM 776 C C . GLU A 1 101 ? -8.544 -7.728 10.430 1.00 91.75 101 GLU A C 1
ATOM 778 O O . GLU A 1 101 ? -7.385 -7.751 10.849 1.00 91.75 101 GLU A O 1
ATOM 783 N N . GLY A 1 102 ? -9.257 -6.600 10.449 1.00 92.75 102 GLY A N 1
ATOM 784 C CA . GLY A 1 102 ? -8.746 -5.313 10.919 1.00 92.75 102 GLY A CA 1
ATOM 785 C C . GLY A 1 102 ? -8.447 -4.340 9.782 1.00 92.75 102 GLY A C 1
ATOM 786 O O . GLY A 1 102 ? -8.852 -4.529 8.635 1.00 92.75 102 GLY A O 1
ATOM 787 N N . TYR A 1 103 ? -7.746 -3.257 10.106 1.00 94.31 103 TYR A N 1
ATOM 788 C CA . TYR A 1 103 ? -7.434 -2.204 9.141 1.00 94.31 103 TYR A CA 1
ATOM 789 C C . TYR A 1 103 ? -5.992 -2.296 8.636 1.00 94.31 103 TYR A C 1
ATOM 791 O O . TYR A 1 103 ? -5.119 -2.892 9.277 1.00 94.31 103 TYR A O 1
ATOM 799 N N . PHE A 1 104 ? -5.765 -1.674 7.479 1.00 96.12 104 PHE A N 1
ATOM 800 C CA . PHE A 1 104 ? -4.491 -1.409 6.823 1.00 96.12 104 PHE A CA 1
ATOM 801 C C . PHE A 1 104 ? -4.220 0.100 6.841 1.00 96.12 104 PHE A C 1
ATOM 803 O O . PHE A 1 104 ? -4.696 0.853 5.983 1.00 96.12 104 PHE A O 1
ATOM 810 N N . VAL A 1 105 ? -3.517 0.559 7.876 1.00 95.50 105 VAL A N 1
ATOM 811 C CA . VAL A 1 105 ? -3.294 1.978 8.175 1.00 95.50 105 VAL A CA 1
ATOM 812 C C . VAL A 1 105 ? -2.061 2.158 9.066 1.00 95.50 105 VAL A C 1
ATOM 814 O O . VAL A 1 105 ? -1.758 1.310 9.894 1.00 95.50 105 VAL A O 1
ATOM 817 N N . ILE A 1 106 ? -1.355 3.285 8.941 1.00 94.62 106 ILE A N 1
ATOM 818 C CA . ILE A 1 106 ? -0.178 3.600 9.776 1.00 94.62 106 ILE A CA 1
ATOM 819 C C . ILE A 1 106 ? -0.520 4.158 11.174 1.00 94.62 106 ILE A C 1
ATOM 821 O O . ILE A 1 106 ? 0.385 4.494 11.938 1.00 94.62 106 ILE A O 1
ATOM 825 N N . SER A 1 107 ? -1.803 4.355 11.492 1.00 84.50 107 SER A N 1
ATOM 826 C CA . SER A 1 107 ? -2.250 4.852 12.802 1.00 84.50 107 SER A CA 1
ATOM 827 C C . SER A 1 107 ? -2.459 3.714 13.793 1.00 84.50 107 SER A C 1
ATOM 829 O O . SER A 1 107 ? -2.791 2.616 13.374 1.00 84.50 107 SER A O 1
ATOM 831 N N . ASP A 1 108 ? -2.422 4.010 15.092 1.00 72.00 108 ASP A N 1
ATOM 832 C CA . ASP A 1 108 ? -2.582 3.029 16.184 1.00 72.00 108 ASP A CA 1
ATOM 833 C C . ASP A 1 108 ? -4.012 2.450 16.348 1.00 72.00 108 ASP A C 1
ATOM 835 O O . ASP A 1 108 ? -4.354 1.922 17.401 1.00 72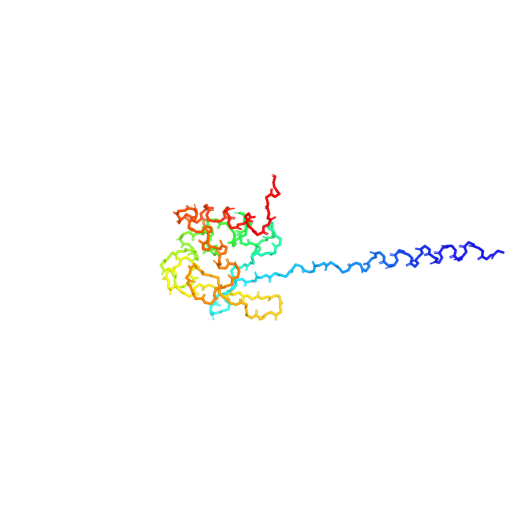.00 108 ASP A O 1
ATOM 839 N N . LYS A 1 109 ? -4.881 2.567 15.336 1.00 67.62 109 LYS A N 1
ATOM 840 C CA . LYS A 1 109 ? -6.221 1.953 15.335 1.00 67.62 109 LYS A CA 1
ATOM 841 C C . LYS A 1 109 ? -6.098 0.468 15.028 1.00 67.62 109 LYS A C 1
ATOM 843 O O . LYS A 1 109 ? -5.530 0.180 13.981 1.00 67.62 109 LYS A O 1
ATOM 848 N N . ASP A 1 110 ? -6.682 -0.402 15.866 1.00 66.25 110 ASP A N 1
ATOM 849 C CA . ASP A 1 110 ? -6.910 -1.851 15.660 1.00 66.25 110 ASP A CA 1
ATOM 850 C C . ASP A 1 110 ? -6.022 -2.468 14.564 1.00 66.25 110 ASP A C 1
ATOM 852 O O . ASP A 1 110 ? -6.487 -2.935 13.516 1.00 66.25 110 ASP A O 1
ATOM 856 N N . GLY A 1 111 ? -4.709 -2.340 14.780 1.00 68.19 111 GLY A N 1
ATOM 857 C CA . GLY A 1 111 ? -3.695 -2.550 13.760 1.00 68.19 111 GLY A CA 1
ATOM 858 C C . GLY A 1 111 ? -3.460 -4.034 13.550 1.00 68.19 111 GLY A C 1
ATOM 859 O O . GLY A 1 111 ? -3.087 -4.755 14.471 1.00 68.19 111 GLY A O 1
ATOM 860 N N . SER A 1 112 ? -3.664 -4.503 12.323 1.00 88.81 112 SER A N 1
ATOM 861 C CA . SER A 1 112 ? -3.267 -5.852 11.924 1.00 88.81 112 SER A CA 1
ATOM 862 C C . SER A 1 112 ? -1.741 -5.991 11.836 1.00 88.81 112 SER A C 1
ATOM 864 O O . SER A 1 112 ? -1.008 -5.001 11.744 1.00 88.81 112 SER A O 1
ATOM 866 N N . ARG A 1 113 ? -1.247 -7.234 11.717 1.00 91.81 113 ARG A N 1
ATOM 867 C CA . ARG A 1 113 ? 0.174 -7.499 11.410 1.00 91.81 113 ARG A CA 1
ATOM 868 C C . ARG A 1 113 ? 0.675 -6.728 10.181 1.00 91.81 113 ARG A C 1
ATOM 870 O O . ARG A 1 113 ? 1.815 -6.275 10.154 1.00 91.81 113 ARG A O 1
ATOM 877 N N . TYR A 1 114 ? -0.187 -6.550 9.178 1.00 94.81 114 TYR A N 1
ATOM 878 C CA . TYR A 1 114 ? 0.152 -5.832 7.954 1.00 94.81 114 TYR A CA 1
ATOM 879 C C . TYR A 1 114 ? 0.208 -4.320 8.176 1.00 94.81 114 TYR A C 1
ATOM 881 O O . TYR A 1 114 ? 1.048 -3.657 7.574 1.00 94.81 114 TYR A O 1
ATOM 889 N N . SER A 1 115 ? -0.631 -3.774 9.060 1.00 95.12 115 SER A N 1
ATOM 890 C CA . SER A 1 115 ? -0.544 -2.367 9.470 1.00 95.12 115 SER A CA 1
ATOM 891 C C . SER A 1 115 ? 0.769 -2.059 10.175 1.00 95.12 115 SER A C 1
ATOM 893 O O . SER A 1 115 ? 1.406 -1.059 9.853 1.00 95.12 115 SER A O 1
ATOM 895 N N . GLU A 1 116 ? 1.238 -2.944 11.056 1.00 94.19 116 GLU A N 1
ATOM 896 C CA . GLU A 1 116 ? 2.537 -2.767 11.717 1.00 94.19 116 GLU A CA 1
ATOM 897 C C . GLU A 1 116 ? 3.706 -2.843 10.722 1.00 94.19 116 GLU A C 1
ATOM 899 O O . GLU A 1 116 ? 4.594 -1.987 10.732 1.00 94.19 116 GLU A O 1
ATOM 904 N N . MET A 1 117 ? 3.671 -3.795 9.780 1.00 95.94 117 MET A N 1
ATOM 905 C CA . MET A 1 117 ? 4.648 -3.862 8.684 1.00 95.94 117 MET A CA 1
ATOM 906 C C . MET A 1 117 ? 4.633 -2.596 7.818 1.00 95.94 117 MET A C 1
ATOM 908 O O . MET A 1 117 ? 5.690 -2.071 7.462 1.00 95.94 117 MET A O 1
ATOM 912 N N . LEU A 1 118 ? 3.446 -2.077 7.490 1.00 97.00 118 LEU A N 1
ATOM 913 C CA . LEU A 1 118 ? 3.297 -0.839 6.729 1.00 97.00 118 LEU A CA 1
ATOM 914 C C . LEU A 1 118 ? 3.862 0.357 7.498 1.00 97.00 118 LEU A C 1
ATOM 916 O O . LEU A 1 118 ? 4.563 1.182 6.916 1.00 97.00 118 LEU A O 1
ATOM 920 N N . LYS A 1 119 ? 3.570 0.453 8.796 1.00 95.94 119 LYS A N 1
ATOM 921 C CA . LYS A 1 119 ? 4.039 1.523 9.679 1.00 95.94 119 LYS A CA 1
ATOM 922 C C . LYS A 1 119 ? 5.563 1.530 9.789 1.00 95.94 119 LYS A C 1
ATOM 924 O O . LYS A 1 119 ? 6.162 2.593 9.627 1.00 95.94 119 LYS A O 1
ATOM 929 N N . SER A 1 120 ? 6.186 0.363 9.975 1.00 95.75 120 SER A N 1
ATOM 930 C CA . SER A 1 120 ? 7.648 0.208 9.937 1.00 95.75 120 SER A CA 1
ATOM 931 C C . SER A 1 120 ? 8.212 0.621 8.576 1.00 95.75 120 SER A C 1
ATOM 933 O O . SER A 1 120 ? 9.063 1.507 8.518 1.00 95.75 120 SER A O 1
ATOM 935 N N . ALA A 1 121 ? 7.671 0.103 7.468 1.00 97.75 121 ALA A N 1
ATOM 936 C CA . ALA A 1 121 ? 8.123 0.470 6.125 1.00 97.75 121 ALA A CA 1
ATOM 937 C C . ALA A 1 121 ? 7.982 1.978 5.833 1.00 97.75 121 ALA A C 1
ATOM 939 O O . ALA A 1 121 ? 8.857 2.590 5.213 1.00 97.75 121 ALA A O 1
ATOM 940 N N . TRP A 1 122 ? 6.897 2.602 6.293 1.00 97.75 122 TRP A N 1
ATOM 941 C CA . TRP A 1 122 ? 6.650 4.037 6.154 1.00 97.75 122 TRP A CA 1
ATOM 942 C C . TRP A 1 122 ? 7.647 4.875 6.956 1.00 97.75 122 TRP A C 1
ATOM 944 O O . TRP A 1 122 ? 8.186 5.859 6.444 1.00 97.75 122 TRP A O 1
ATOM 954 N N . HIS A 1 123 ? 7.931 4.470 8.192 1.00 96.62 123 HIS A N 1
ATOM 955 C CA . HIS A 1 123 ? 8.915 5.123 9.045 1.00 96.62 123 HIS A CA 1
ATOM 956 C C . HIS A 1 123 ? 10.335 5.000 8.467 1.00 96.62 123 HIS A C 1
ATOM 958 O O . HIS A 1 123 ? 10.997 6.012 8.221 1.00 96.62 123 HIS A O 1
ATOM 964 N N . ASP A 1 124 ? 10.771 3.781 8.154 1.00 97.69 124 ASP A N 1
ATOM 965 C CA . ASP A 1 124 ? 12.143 3.477 7.724 1.00 97.69 124 ASP A CA 1
ATOM 966 C C . ASP A 1 124 ? 12.463 4.060 6.344 1.00 97.69 124 ASP A C 1
ATOM 968 O O . ASP A 1 124 ? 13.595 4.447 6.044 1.00 97.69 124 ASP A O 1
ATOM 972 N N . SER A 1 125 ? 11.440 4.212 5.503 1.00 98.06 125 SER A N 1
ATOM 973 C CA . SER A 1 125 ? 11.562 4.867 4.203 1.00 98.06 125 SER A CA 1
ATOM 974 C C . SER A 1 125 ? 11.635 6.395 4.263 1.00 98.06 125 SER A C 1
ATOM 976 O O . SER A 1 125 ? 11.779 7.028 3.209 1.00 98.06 125 SER A O 1
ATOM 978 N N . LYS A 1 126 ? 11.523 6.995 5.457 1.00 97.75 126 LYS A N 1
ATOM 979 C CA . LYS A 1 126 ? 11.329 8.439 5.657 1.00 97.75 126 LYS A CA 1
ATOM 980 C C . LYS A 1 126 ? 10.108 8.954 4.890 1.00 97.75 126 LYS A C 1
ATOM 982 O O . LYS A 1 126 ? 10.186 9.981 4.218 1.00 97.75 126 LYS A O 1
ATOM 987 N N . GLN A 1 127 ? 8.990 8.233 4.994 1.00 97.00 127 GLN A N 1
ATOM 988 C CA . GLN A 1 127 ? 7.690 8.642 4.454 1.00 97.00 127 GLN A CA 1
ATOM 989 C C . GLN A 1 127 ? 7.665 8.771 2.922 1.00 97.00 127 GLN A C 1
ATOM 991 O O . GLN A 1 127 ? 7.039 9.663 2.349 1.00 97.00 127 GLN A O 1
ATOM 996 N N . SER A 1 128 ? 8.377 7.881 2.230 1.00 98.38 128 SER A N 1
ATOM 997 C CA . SER A 1 128 ? 8.397 7.823 0.768 1.00 98.38 128 SER A CA 1
ATOM 998 C C . SER A 1 128 ? 7.576 6.634 0.287 1.00 98.38 128 SER A C 1
ATOM 1000 O O . SER A 1 128 ? 7.929 5.499 0.597 1.00 98.38 128 SER A O 1
ATOM 1002 N N . HIS A 1 129 ? 6.529 6.853 -0.519 1.00 98.31 129 HIS A N 1
ATOM 1003 C CA . HIS A 1 129 ? 5.679 5.761 -1.022 1.00 98.31 129 HIS A CA 1
ATOM 1004 C C . HIS A 1 129 ? 6.460 4.693 -1.788 1.00 98.31 129 HIS A C 1
ATOM 1006 O O . HIS A 1 129 ? 6.300 3.507 -1.520 1.00 98.31 129 HIS A O 1
ATOM 1012 N N . ALA A 1 130 ? 7.345 5.102 -2.701 1.00 98.06 130 ALA A N 1
ATOM 1013 C CA . ALA A 1 130 ? 8.123 4.168 -3.513 1.00 98.06 130 ALA A CA 1
ATOM 1014 C C . ALA A 1 130 ? 9.087 3.319 -2.665 1.00 98.06 130 ALA A C 1
ATOM 1016 O O . ALA A 1 130 ? 9.206 2.113 -2.871 1.00 98.06 130 ALA A O 1
ATOM 1017 N N . LYS A 1 131 ? 9.751 3.932 -1.677 1.00 98.44 131 LYS A N 1
ATOM 1018 C CA . LYS A 1 131 ? 10.647 3.212 -0.761 1.00 98.44 131 LYS A CA 1
ATOM 1019 C C . LYS A 1 131 ? 9.870 2.356 0.243 1.00 98.44 131 LYS A C 1
ATOM 1021 O O . LYS A 1 131 ? 10.281 1.233 0.507 1.00 98.44 131 LYS A O 1
ATOM 1026 N N . SER A 1 132 ? 8.735 2.847 0.743 1.00 98.44 132 SER A N 1
ATOM 1027 C CA . SER A 1 132 ? 7.826 2.083 1.610 1.00 98.44 132 SER A CA 1
ATOM 1028 C C . SER A 1 132 ? 7.341 0.829 0.910 1.00 98.44 132 SER A C 1
ATOM 1030 O O . SER A 1 132 ? 7.419 -0.243 1.489 1.00 98.44 132 SER A O 1
ATOM 1032 N N . LYS A 1 133 ? 6.933 0.944 -0.361 1.00 98.06 133 LYS A N 1
ATOM 1033 C CA . LYS A 1 133 ? 6.581 -0.200 -1.201 1.00 98.06 133 LYS A CA 1
ATOM 1034 C C . LYS A 1 133 ? 7.709 -1.226 -1.237 1.00 98.06 133 LYS A C 1
ATOM 1036 O O . LYS A 1 133 ? 7.472 -2.402 -0.997 1.00 98.06 133 LYS A O 1
ATOM 1041 N N . ALA A 1 134 ? 8.931 -0.786 -1.541 1.00 97.56 134 ALA A N 1
ATOM 1042 C CA . ALA A 1 134 ? 10.077 -1.684 -1.653 1.00 97.56 134 ALA A CA 1
ATOM 1043 C C . ALA A 1 134 ? 10.365 -2.432 -0.339 1.00 97.56 134 ALA A C 1
ATOM 1045 O O . ALA A 1 134 ? 10.631 -3.631 -0.369 1.00 97.56 134 ALA A O 1
ATOM 1046 N N . ILE A 1 135 ? 10.290 -1.744 0.805 1.00 97.81 135 ILE A N 1
ATOM 1047 C CA . ILE A 1 135 ? 10.492 -2.353 2.127 1.00 97.81 135 ILE A CA 1
ATOM 1048 C C . ILE A 1 135 ? 9.333 -3.295 2.461 1.00 97.81 135 ILE A C 1
ATOM 1050 O O . ILE A 1 135 ? 9.565 -4.464 2.748 1.00 97.81 135 ILE A O 1
ATOM 1054 N N . PHE A 1 136 ? 8.094 -2.813 2.369 1.00 97.56 136 PHE A N 1
ATOM 1055 C CA . PHE A 1 136 ? 6.896 -3.579 2.699 1.00 97.56 136 PHE A CA 1
ATOM 1056 C C . PHE A 1 136 ? 6.797 -4.862 1.872 1.00 97.56 136 PHE A C 1
ATOM 1058 O O . PHE A 1 136 ? 6.659 -5.943 2.427 1.00 97.56 136 PHE A O 1
ATOM 1065 N N . CYS A 1 137 ? 6.953 -4.776 0.550 1.00 96.50 137 CYS A N 1
ATOM 1066 C CA . CYS A 1 137 ? 6.870 -5.951 -0.314 1.00 96.50 137 CYS A CA 1
ATOM 1067 C C . CYS A 1 137 ? 7.992 -6.964 -0.051 1.00 96.50 137 CYS A C 1
ATOM 1069 O O . CYS A 1 137 ? 7.765 -8.162 -0.190 1.00 96.50 137 CYS A O 1
ATOM 1071 N N . ARG A 1 138 ? 9.174 -6.515 0.394 1.00 95.38 138 ARG A N 1
ATOM 1072 C CA . ARG A 1 138 ? 10.236 -7.420 0.858 1.00 95.38 138 ARG A CA 1
ATOM 1073 C C . ARG A 1 138 ? 9.863 -8.123 2.167 1.00 95.38 138 ARG A C 1
ATOM 1075 O O . ARG A 1 138 ? 10.210 -9.284 2.337 1.00 95.38 138 ARG A O 1
ATOM 1082 N N . LEU A 1 139 ? 9.159 -7.445 3.077 1.00 94.31 139 LEU A N 1
ATOM 1083 C CA . LEU A 1 139 ? 8.665 -8.057 4.318 1.00 94.31 139 LEU A CA 1
ATOM 1084 C C . LEU A 1 139 ? 7.602 -9.135 4.052 1.00 94.31 139 LEU A C 1
ATOM 1086 O O . LEU A 1 139 ? 7.535 -10.098 4.807 1.00 94.31 139 LEU A O 1
ATOM 1090 N N . ILE A 1 140 ? 6.796 -8.986 2.994 1.00 93.50 140 ILE A N 1
ATOM 1091 C CA . ILE A 1 140 ? 5.751 -9.957 2.631 1.00 93.50 140 ILE A CA 1
ATOM 1092 C C . ILE A 1 140 ? 6.323 -11.191 1.923 1.00 93.50 140 ILE A C 1
ATOM 1094 O O . ILE A 1 140 ? 6.010 -12.311 2.316 1.00 93.50 140 ILE A O 1
ATOM 1098 N N . PHE A 1 141 ? 7.147 -11.001 0.889 1.00 90.50 141 PHE A N 1
ATOM 1099 C CA . PHE A 1 141 ? 7.575 -12.093 -0.001 1.00 90.50 141 PHE A CA 1
ATOM 1100 C C . PHE A 1 141 ? 8.972 -12.648 0.305 1.00 90.50 141 PHE A C 1
ATOM 1102 O O . PHE A 1 141 ? 9.408 -13.593 -0.345 1.00 90.50 141 PHE A O 1
ATOM 1109 N N . GLY A 1 142 ? 9.674 -12.090 1.293 1.00 82.00 142 GLY A N 1
ATOM 1110 C CA . GLY A 1 142 ? 11.066 -12.436 1.557 1.00 82.00 142 GLY A CA 1
ATOM 1111 C C . GLY A 1 142 ? 12.032 -11.805 0.549 1.00 82.00 142 GLY A C 1
ATOM 1112 O O . GLY A 1 142 ? 11.650 -11.131 -0.408 1.00 82.00 142 GLY A O 1
ATOM 1113 N N . SER A 1 143 ? 13.326 -11.966 0.808 1.00 56.28 143 SER A N 1
ATOM 1114 C CA . SER A 1 143 ? 14.428 -11.410 0.014 1.00 56.28 143 SER A CA 1
ATOM 1115 C C . SER A 1 143 ? 14.904 -12.345 -1.103 1.00 56.28 143 SER A C 1
ATOM 1117 O O . SER A 1 143 ? 16.097 -12.368 -1.386 1.00 56.28 143 SER A O 1
ATOM 1119 N N . ASP A 1 144 ? 14.006 -13.096 -1.737 1.00 43.81 144 ASP A N 1
ATOM 1120 C CA . ASP A 1 144 ? 14.377 -13.987 -2.841 1.00 43.81 144 ASP A CA 1
ATOM 1121 C C . ASP A 1 144 ? 14.383 -13.212 -4.172 1.00 43.81 144 ASP A C 1
ATOM 1123 O O . ASP A 1 144 ? 13.460 -13.287 -4.988 1.00 43.81 144 ASP A O 1
ATOM 1127 N N . LEU A 1 145 ? 15.447 -12.421 -4.350 1.00 43.28 145 LEU A N 1
ATOM 1128 C CA . LEU A 1 145 ? 16.008 -12.004 -5.639 1.00 43.28 145 LEU A CA 1
ATOM 1129 C C . LEU A 1 145 ? 17.497 -12.346 -5.659 1.00 43.28 145 LEU A C 1
ATOM 1131 O O . LEU A 1 145 ? 18.202 -11.895 -4.727 1.00 43.28 145 LEU A O 1
#

Sequence (145 aa):
MTSSTNFFLGIFLLILVVFFIPSKGMTDIILMSQDNTSYGCIDCDQRAEQSICNAYGKYGSIYSDQSIWNKNGIGNINKKESPFKKGGLGLGLFNSQGNFEGYFVISDKDGSRYSEMLKSAWHDSKQSHAKSKAIFCRLIFGSDL